Protein AF-A0A7S2UCL9-F1 (afdb_monomer_lite)

Organism: NCBI:txid420275

pLDDT: mean 90.04, std 11.17, range [44.62, 98.56]

Sequence (178 aa):
QAGTITSPFSIIDNGKMRPFVRSVIPIACGAAHTAWQIAISEVQRQAIYADPKWNNGNPSLDDPPLRGLAVARQIGMVSYRTPVGYEKKFGRQLRGETTVPYGSKASWQVKSYLEYQGKKFQTRFDPITYIKLTEQMDTHDVGRNSGGKEAALSKVLIPALVLGIASDVLYPTHEQRN

Radius of gyration: 21.91 Å; chains: 1; bounding box: 69×41×51 Å

Structure (mmCIF, N/CA/C/O backbone):
data_AF-A0A7S2UCL9-F1
#
_entry.id   AF-A0A7S2UCL9-F1
#
loop_
_atom_site.group_PDB
_atom_site.id
_atom_site.type_symbol
_atom_site.label_atom_id
_atom_site.label_alt_id
_atom_site.label_comp_id
_atom_site.label_asym_id
_atom_site.label_entity_id
_atom_site.label_seq_id
_atom_site.pdbx_PDB_ins_code
_atom_site.Cartn_x
_atom_site.Cartn_y
_atom_site.Cartn_z
_atom_site.occupancy
_atom_site.B_iso_or_equiv
_atom_site.auth_seq_id
_atom_site.auth_comp_id
_atom_site.auth_asym_id
_atom_site.auth_atom_id
_atom_site.pdbx_PDB_model_num
ATOM 1 N N . GLN A 1 1 ? 40.446 2.303 -7.075 1.00 44.62 1 GLN A N 1
ATOM 2 C CA . GLN A 1 1 ? 40.412 3.022 -8.366 1.00 44.62 1 GLN A CA 1
ATOM 3 C C . GLN A 1 1 ? 38.958 3.330 -8.679 1.00 44.62 1 GLN A C 1
ATOM 5 O O . GLN A 1 1 ? 38.154 2.408 -8.673 1.00 44.62 1 GLN A O 1
ATOM 10 N N . ALA A 1 2 ? 38.603 4.605 -8.825 1.00 45.19 2 ALA A N 1
ATOM 11 C CA . ALA A 1 2 ? 37.229 5.031 -9.083 1.00 45.19 2 ALA A CA 1
ATOM 12 C C . ALA A 1 2 ? 36.934 4.919 -10.589 1.00 45.19 2 ALA A C 1
ATOM 14 O O . ALA A 1 2 ? 37.610 5.559 -11.389 1.00 45.19 2 ALA A O 1
ATOM 15 N N . GLY A 1 3 ? 35.981 4.066 -10.971 1.00 53.38 3 GLY A N 1
ATOM 16 C CA . GLY A 1 3 ? 35.536 3.925 -12.359 1.00 53.38 3 GLY A CA 1
ATOM 17 C C . GLY A 1 3 ? 34.574 5.046 -12.753 1.00 53.38 3 GLY A C 1
ATOM 18 O O . GLY A 1 3 ? 33.722 5.445 -11.961 1.00 53.38 3 GLY A O 1
ATOM 19 N N . THR A 1 4 ? 34.699 5.557 -13.976 1.00 55.72 4 THR A N 1
ATOM 20 C CA . THR A 1 4 ? 33.781 6.556 -14.541 1.00 55.72 4 THR A CA 1
ATOM 21 C C . THR A 1 4 ? 32.494 5.870 -15.007 1.00 55.72 4 THR A C 1
ATOM 23 O O . THR A 1 4 ? 32.545 4.883 -15.747 1.00 55.72 4 THR A O 1
ATOM 26 N N . ILE A 1 5 ? 31.339 6.380 -14.570 1.00 52.66 5 ILE A N 1
ATOM 27 C CA . ILE A 1 5 ? 30.016 5.907 -15.000 1.00 52.66 5 ILE A CA 1
ATOM 28 C C . ILE A 1 5 ? 29.764 6.438 -16.414 1.00 52.66 5 ILE A C 1
ATOM 30 O O . ILE A 1 5 ? 29.664 7.645 -16.615 1.00 52.66 5 ILE A O 1
ATOM 34 N N . THR A 1 6 ? 29.688 5.541 -17.395 1.00 54.69 6 THR A N 1
ATOM 35 C CA . THR A 1 6 ? 29.448 5.878 -18.814 1.00 54.69 6 THR A CA 1
ATOM 36 C C . THR A 1 6 ? 28.054 5.473 -19.293 1.00 54.69 6 THR A C 1
ATOM 38 O O . THR A 1 6 ? 27.582 5.977 -20.307 1.00 54.69 6 THR A O 1
ATOM 41 N N . SER A 1 7 ? 27.357 4.623 -18.532 1.00 56.38 7 SER A N 1
ATOM 42 C CA . SER A 1 7 ? 25.911 4.396 -18.622 1.00 56.38 7 SER A CA 1
ATOM 43 C C . SER A 1 7 ? 25.359 4.088 -17.219 1.00 56.38 7 SER A C 1
ATOM 45 O O . SER A 1 7 ? 26.134 3.650 -16.365 1.00 56.38 7 SER A O 1
ATOM 47 N N . PRO A 1 8 ? 24.047 4.250 -16.951 1.00 56.84 8 PRO A N 1
ATOM 48 C CA . PRO A 1 8 ? 23.463 3.976 -15.631 1.00 56.84 8 PRO A CA 1
ATOM 49 C C . PRO A 1 8 ? 23.658 2.531 -15.140 1.00 56.84 8 PRO A C 1
ATOM 51 O O . PRO A 1 8 ? 23.477 2.259 -13.956 1.00 56.84 8 PRO A O 1
ATOM 54 N N . PHE A 1 9 ? 24.062 1.608 -16.019 1.00 61.69 9 PHE A N 1
ATOM 55 C CA . PHE A 1 9 ? 24.245 0.198 -15.686 1.00 61.69 9 PHE A CA 1
ATOM 56 C C . PHE A 1 9 ? 25.662 -0.312 -15.906 1.00 61.69 9 PHE A C 1
ATOM 58 O O . PHE A 1 9 ? 25.882 -1.510 -15.748 1.00 61.69 9 PHE A O 1
ATOM 65 N N . SER A 1 10 ? 26.633 0.540 -16.245 1.00 66.88 10 SER A N 1
ATOM 66 C CA . SER A 1 10 ? 27.996 0.092 -16.532 1.00 66.88 10 SER A CA 1
ATOM 67 C C . SER A 1 10 ? 29.072 1.057 -16.051 1.00 66.88 10 SER A C 1
ATOM 69 O O . SER A 1 10 ? 28.970 2.273 -16.210 1.00 66.88 10 SER A O 1
ATOM 71 N N . ILE A 1 11 ? 30.148 0.482 -15.525 1.00 75.81 11 ILE A N 1
ATOM 72 C CA . ILE A 1 11 ? 31.382 1.171 -15.159 1.00 75.81 11 ILE A CA 1
ATOM 73 C C . ILE A 1 11 ? 32.515 0.716 -16.075 1.00 75.81 11 ILE A C 1
ATOM 75 O O . ILE A 1 11 ? 32.539 -0.425 -16.542 1.00 75.81 11 ILE A O 1
ATOM 79 N N . ILE A 1 12 ? 33.477 1.602 -16.314 1.00 76.44 12 ILE A N 1
ATOM 80 C CA . ILE A 1 12 ? 34.750 1.218 -16.925 1.00 76.44 12 ILE A CA 1
ATOM 81 C C . ILE A 1 12 ? 35.715 0.851 -15.797 1.00 76.44 12 ILE A C 1
ATOM 83 O O . ILE A 1 12 ? 36.046 1.690 -14.960 1.00 76.44 12 ILE A O 1
ATOM 87 N N . ASP A 1 13 ? 36.164 -0.401 -15.789 1.00 75.69 13 ASP A N 1
ATOM 88 C CA . ASP A 1 13 ? 37.169 -0.927 -14.865 1.00 75.69 13 ASP A CA 1
ATOM 89 C C . ASP A 1 13 ? 38.313 -1.542 -15.681 1.00 75.69 13 ASP A C 1
ATOM 91 O O . ASP A 1 13 ? 38.109 -2.497 -16.436 1.00 75.69 13 ASP A O 1
ATOM 95 N N . ASN A 1 14 ? 39.517 -0.971 -15.563 1.00 79.00 14 ASN A N 1
ATOM 96 C CA . ASN A 1 14 ? 40.716 -1.394 -16.298 1.00 79.00 14 ASN A CA 1
ATOM 97 C C . ASN A 1 14 ? 40.516 -1.478 -17.828 1.00 79.00 14 ASN A C 1
ATOM 99 O O . ASN A 1 14 ? 40.892 -2.459 -18.469 1.00 79.00 14 ASN A O 1
ATOM 103 N N . GLY A 1 15 ? 39.862 -0.469 -18.415 1.00 79.19 15 GLY A N 1
ATOM 104 C CA . GLY A 1 15 ? 39.589 -0.407 -19.858 1.00 79.19 15 GLY A CA 1
ATOM 105 C C . GLY A 1 15 ? 38.517 -1.389 -20.349 1.00 79.19 15 GLY A C 1
ATOM 106 O O . GLY A 1 15 ? 38.228 -1.426 -21.542 1.00 79.19 15 GLY A O 1
ATOM 107 N N . LYS A 1 16 ? 37.900 -2.166 -19.448 1.00 76.12 16 LYS A N 1
ATOM 108 C CA . LYS A 1 16 ? 36.787 -3.066 -19.762 1.00 76.12 16 LYS A CA 1
ATOM 109 C C . LYS A 1 16 ? 35.485 -2.501 -19.215 1.00 76.12 16 LYS A C 1
ATOM 111 O O . LYS A 1 16 ? 35.396 -2.119 -18.049 1.00 76.12 16 LYS A O 1
ATOM 116 N N . MET A 1 17 ? 34.458 -2.494 -20.055 1.00 73.38 17 MET A N 1
ATOM 117 C CA . MET A 1 17 ? 33.097 -2.201 -19.627 1.00 73.38 17 MET A CA 1
ATOM 118 C C . MET A 1 17 ? 32.584 -3.362 -18.771 1.00 73.38 17 MET A C 1
ATOM 120 O O . MET A 1 17 ? 32.582 -4.514 -19.211 1.00 73.38 17 MET A O 1
ATOM 124 N N . ARG A 1 18 ? 32.166 -3.065 -17.542 1.00 72.81 18 ARG A N 1
ATOM 125 C CA . ARG A 1 18 ? 31.546 -4.023 -16.621 1.00 72.81 18 ARG A CA 1
ATOM 126 C C . ARG A 1 18 ? 30.193 -3.493 -16.176 1.00 72.81 18 ARG A C 1
ATOM 128 O O . ARG A 1 18 ? 30.065 -2.284 -15.989 1.00 72.81 18 ARG A O 1
ATOM 135 N N . PRO A 1 19 ? 29.188 -4.352 -15.975 1.00 74.88 19 PRO A N 1
ATOM 136 C CA . PRO A 1 19 ? 27.933 -3.889 -15.420 1.00 74.88 19 PRO A CA 1
ATOM 137 C C . PRO A 1 19 ? 28.136 -3.407 -13.972 1.00 74.88 19 PRO A C 1
ATOM 139 O O . PRO A 1 19 ? 28.857 -4.039 -13.199 1.00 74.88 19 PRO A O 1
ATOM 142 N N . PHE A 1 20 ? 27.517 -2.280 -13.610 1.00 83.25 20 PHE A N 1
ATOM 143 C CA . PHE A 1 20 ? 27.519 -1.731 -12.247 1.00 83.25 20 PHE A CA 1
ATOM 144 C C . PHE A 1 20 ? 26.783 -2.666 -11.275 1.00 83.25 20 PHE A C 1
ATOM 146 O O . PHE A 1 20 ? 27.202 -2.854 -10.135 1.00 83.25 20 PHE A O 1
ATOM 153 N N . VAL A 1 21 ? 25.712 -3.304 -11.756 1.00 87.94 21 VAL A N 1
ATOM 154 C CA . VAL A 1 21 ? 24.923 -4.305 -11.030 1.00 87.94 21 VAL A CA 1
ATOM 155 C C . VAL A 1 21 ? 25.205 -5.685 -11.617 1.00 87.94 21 VAL A C 1
ATOM 157 O O . VAL A 1 21 ? 25.074 -5.881 -12.819 1.00 87.94 21 VAL A O 1
ATOM 160 N N . ARG A 1 22 ? 25.571 -6.665 -10.783 1.00 89.44 22 ARG A N 1
ATOM 161 C CA . ARG A 1 22 ? 25.897 -8.025 -11.254 1.00 89.44 22 ARG A CA 1
ATOM 162 C C . ARG A 1 22 ? 24.664 -8.869 -11.588 1.00 89.44 22 ARG A C 1
ATOM 164 O O . ARG A 1 22 ? 24.731 -9.698 -12.487 1.00 89.44 22 ARG A O 1
ATOM 171 N N . SER A 1 23 ? 23.579 -8.692 -10.842 1.00 92.75 23 SER A N 1
ATOM 172 C CA . SER A 1 23 ? 22.320 -9.426 -10.996 1.00 92.75 23 SER A CA 1
ATOM 173 C C . SER A 1 23 ? 21.201 -8.723 -10.232 1.00 92.75 23 SER A C 1
ATOM 175 O O . SER A 1 23 ? 21.482 -7.994 -9.278 1.00 92.75 23 SER A O 1
ATOM 177 N N . VAL A 1 24 ? 19.947 -8.990 -10.596 1.00 93.88 24 VAL A N 1
ATOM 178 C CA . VAL A 1 24 ? 18.759 -8.455 -9.908 1.00 93.88 24 VAL A CA 1
ATOM 179 C C . VAL A 1 24 ? 17.786 -9.561 -9.517 1.00 93.88 24 VAL A C 1
ATOM 181 O O . VAL A 1 24 ? 17.664 -10.572 -10.207 1.00 93.88 24 VAL A O 1
ATOM 184 N N . ILE A 1 25 ? 17.081 -9.356 -8.405 1.00 96.06 25 ILE A N 1
ATOM 185 C CA . ILE A 1 25 ? 16.013 -10.247 -7.942 1.00 96.06 25 ILE A CA 1
ATOM 186 C C . ILE A 1 25 ? 14.786 -9.392 -7.589 1.00 96.06 25 ILE A C 1
ATOM 188 O O . ILE A 1 25 ? 14.641 -9.001 -6.430 1.00 96.06 25 ILE A O 1
ATOM 192 N N . PRO A 1 26 ? 13.938 -9.012 -8.563 1.00 94.44 26 PRO A N 1
ATOM 193 C CA . PRO A 1 26 ? 12.657 -8.373 -8.273 1.00 94.44 26 PRO A CA 1
ATOM 194 C C . PRO A 1 26 ? 11.698 -9.373 -7.611 1.00 94.44 26 PRO A C 1
ATOM 196 O O . PRO A 1 26 ? 11.554 -10.513 -8.060 1.00 94.44 26 PRO A O 1
ATOM 199 N N . ILE A 1 27 ? 11.050 -8.941 -6.528 1.00 96.00 27 ILE A N 1
ATOM 200 C CA . ILE A 1 27 ? 10.158 -9.772 -5.713 1.00 96.00 27 ILE A CA 1
ATOM 201 C C . ILE A 1 27 ? 8.808 -9.072 -5.595 1.00 96.00 27 ILE A C 1
ATOM 203 O O . ILE A 1 27 ? 8.764 -7.925 -5.155 1.00 96.00 27 ILE A O 1
ATOM 207 N N . ALA A 1 28 ? 7.730 -9.783 -5.939 1.00 94.19 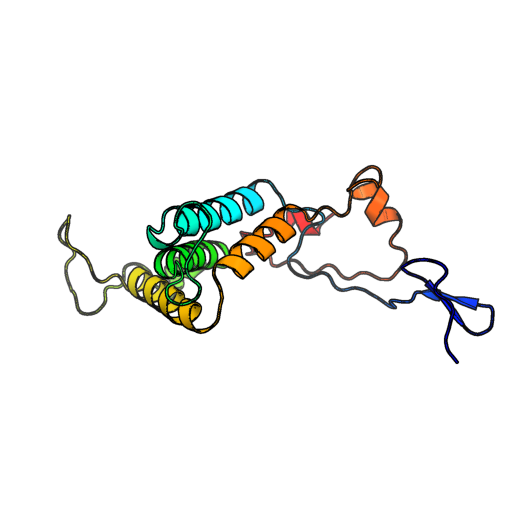28 ALA A N 1
ATOM 208 C CA . ALA A 1 28 ? 6.346 -9.330 -5.772 1.00 94.19 28 ALA A CA 1
ATOM 209 C C . ALA A 1 28 ? 6.092 -7.909 -6.318 1.00 94.19 28 ALA A C 1
ATOM 211 O O . ALA A 1 28 ? 5.476 -7.076 -5.661 1.00 94.19 28 ALA A O 1
ATOM 212 N N . CYS A 1 29 ? 6.600 -7.619 -7.517 1.00 93.81 29 CYS A N 1
ATOM 213 C CA . CYS A 1 29 ? 6.406 -6.339 -8.187 1.00 93.81 29 CYS A CA 1
ATOM 214 C C . CYS A 1 29 ? 6.226 -6.523 -9.698 1.00 93.81 29 CYS A C 1
ATOM 216 O O . CYS A 1 29 ? 6.712 -7.495 -10.275 1.00 93.81 29 CYS A O 1
ATOM 218 N N . GLY A 1 30 ? 5.503 -5.591 -10.319 1.00 93.25 30 GLY A N 1
ATOM 219 C CA . GLY A 1 30 ? 5.304 -5.526 -11.766 1.00 93.25 30 GLY A CA 1
ATOM 220 C C . GLY A 1 30 ? 6.199 -4.486 -12.449 1.00 93.25 30 GLY A C 1
ATOM 221 O O . GLY A 1 30 ? 6.837 -3.643 -11.811 1.00 93.25 30 GLY A O 1
ATOM 222 N N . ALA A 1 31 ? 6.202 -4.517 -13.782 1.00 94.00 31 ALA A N 1
ATOM 223 C CA . ALA A 1 31 ? 6.901 -3.540 -14.622 1.00 94.00 31 ALA A CA 1
ATOM 224 C C . ALA A 1 31 ? 6.296 -2.119 -14.543 1.00 94.00 31 ALA A C 1
ATOM 226 O O . ALA A 1 31 ? 6.981 -1.137 -14.812 1.00 94.00 31 ALA A O 1
ATOM 227 N N . ALA A 1 32 ? 5.027 -1.991 -14.159 1.00 95.38 32 ALA A N 1
ATOM 228 C CA . ALA A 1 32 ? 4.356 -0.712 -13.947 1.00 95.38 32 ALA A CA 1
ATOM 229 C C . ALA A 1 32 ? 3.298 -0.850 -12.846 1.00 95.38 32 ALA A C 1
ATOM 231 O O . ALA A 1 32 ? 2.813 -1.957 -12.602 1.00 95.38 32 ALA A O 1
ATOM 232 N N . HIS A 1 33 ? 2.940 0.262 -12.203 1.00 96.31 33 HIS A N 1
ATOM 233 C CA . HIS A 1 33 ? 1.827 0.303 -11.260 1.00 96.31 33 HIS A CA 1
ATOM 234 C C . HIS A 1 33 ? 0.507 0.213 -12.031 1.00 96.31 33 HIS A C 1
ATOM 236 O O . HIS A 1 33 ? 0.196 1.061 -12.869 1.00 96.31 33 HIS A O 1
ATOM 242 N N . THR A 1 34 ? -0.253 -0.850 -11.802 1.00 96.31 34 THR A N 1
ATOM 243 C CA . THR A 1 34 ? -1.483 -1.138 -12.537 1.00 96.31 34 THR A CA 1
ATOM 244 C C . THR A 1 34 ? -2.666 -0.345 -11.995 1.00 96.31 34 THR A C 1
ATOM 246 O O . THR A 1 34 ? -2.656 0.151 -10.869 1.00 96.31 34 THR A O 1
ATOM 249 N N . ALA A 1 35 ? -3.740 -0.261 -12.786 1.00 97.00 35 ALA A N 1
ATOM 250 C CA . ALA A 1 35 ? -4.967 0.432 -12.390 1.00 97.00 35 ALA A CA 1
ATOM 251 C C . ALA A 1 35 ? -5.542 -0.084 -11.055 1.00 97.00 35 ALA A C 1
ATOM 253 O O . ALA A 1 35 ? -6.056 0.703 -10.265 1.00 97.00 35 ALA A O 1
ATOM 254 N N . TRP A 1 36 ? -5.415 -1.387 -10.778 1.00 95.94 36 TRP A N 1
ATOM 255 C CA . TRP A 1 36 ? -5.813 -1.992 -9.503 1.00 95.94 36 TRP A CA 1
ATOM 256 C C . TRP A 1 36 ? -5.035 -1.408 -8.319 1.00 95.94 36 TRP A C 1
ATOM 258 O O . TRP A 1 36 ? -5.622 -1.025 -7.305 1.00 95.94 36 TRP A O 1
ATOM 268 N N . GLN A 1 37 ? -3.716 -1.300 -8.463 1.00 97.38 37 GLN A N 1
ATOM 269 C CA . GLN A 1 37 ? -2.838 -0.804 -7.410 1.00 97.38 37 GLN A CA 1
ATOM 270 C C . GLN A 1 37 ? -3.025 0.704 -7.202 1.00 97.38 37 GLN A C 1
ATOM 272 O O . GLN A 1 37 ? -3.153 1.148 -6.062 1.00 97.38 37 GLN A O 1
ATOM 277 N N . ILE A 1 38 ? -3.153 1.467 -8.294 1.00 98.25 38 ILE A N 1
ATOM 278 C CA . ILE A 1 38 ? -3.458 2.905 -8.260 1.00 98.25 38 ILE A CA 1
ATOM 279 C C . ILE A 1 38 ? -4.801 3.156 -7.563 1.00 98.25 38 ILE A C 1
ATOM 281 O O . ILE A 1 38 ? -4.888 4.026 -6.701 1.00 98.25 38 ILE A O 1
ATOM 285 N N . ALA A 1 39 ? -5.843 2.375 -7.871 1.00 98.25 39 ALA A N 1
ATOM 286 C CA . ALA A 1 39 ? -7.150 2.521 -7.231 1.00 98.25 39 ALA A CA 1
ATOM 287 C C . ALA A 1 39 ? -7.081 2.290 -5.712 1.00 98.25 39 ALA A C 1
ATOM 289 O O . ALA A 1 39 ? -7.663 3.049 -4.937 1.00 98.25 39 ALA A O 1
ATOM 290 N N . ILE A 1 40 ? -6.337 1.271 -5.269 1.00 97.75 40 ILE A N 1
ATOM 291 C CA . ILE A 1 40 ? -6.131 1.003 -3.840 1.00 97.75 40 ILE A CA 1
ATOM 292 C C . ILE A 1 40 ? -5.365 2.152 -3.169 1.00 97.75 40 ILE A C 1
ATOM 294 O O . ILE A 1 40 ? -5.777 2.601 -2.096 1.00 97.75 40 ILE A O 1
ATOM 298 N N . SER A 1 41 ? -4.278 2.633 -3.780 1.00 98.06 41 SER A N 1
ATOM 299 C CA . SER A 1 41 ? -3.512 3.784 -3.283 1.00 98.06 41 SER A CA 1
ATOM 300 C C . SER A 1 41 ? -4.372 5.046 -3.194 1.00 98.06 41 SER A C 1
ATOM 302 O O . SER A 1 41 ? -4.299 5.779 -2.208 1.00 98.06 41 SER A O 1
ATOM 304 N N . GLU A 1 42 ? -5.238 5.277 -4.179 1.00 98.50 42 GLU A N 1
ATOM 305 C CA . GLU A 1 42 ? -6.107 6.448 -4.209 1.00 98.50 42 GLU A CA 1
ATOM 306 C C . GLU A 1 42 ? -7.129 6.431 -3.076 1.00 98.50 42 GLU A C 1
ATOM 308 O O . GLU A 1 42 ? -7.250 7.412 -2.346 1.00 98.50 42 GLU A O 1
ATOM 313 N N . VAL A 1 43 ? -7.801 5.303 -2.834 1.00 98.44 43 VAL A N 1
ATOM 314 C CA . VAL A 1 43 ? -8.762 5.203 -1.721 1.00 98.44 43 VAL A CA 1
ATOM 315 C C . VAL A 1 43 ? -8.067 5.383 -0.363 1.00 98.44 43 VAL A C 1
ATOM 317 O O . VAL A 1 43 ? -8.650 5.944 0.567 1.00 98.44 43 VAL A O 1
ATOM 320 N N . GLN A 1 44 ? -6.799 4.976 -0.238 1.00 98.56 44 GLN A N 1
ATOM 321 C CA . GLN A 1 44 ? -5.999 5.258 0.957 1.00 98.56 44 GLN A CA 1
ATOM 322 C C . GLN A 1 44 ? -5.731 6.757 1.134 1.00 98.56 44 GLN A C 1
ATOM 324 O O . GLN A 1 44 ? -5.892 7.271 2.242 1.0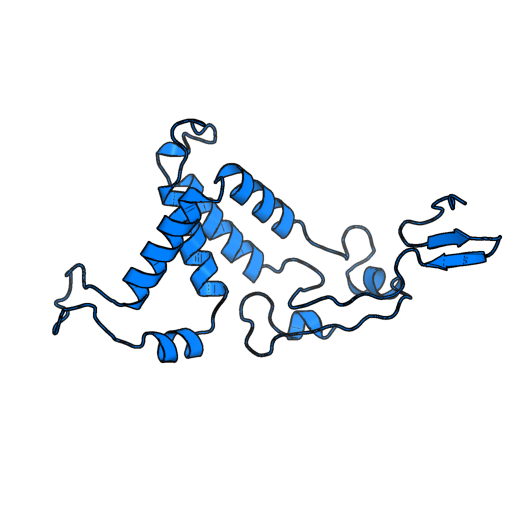0 98.56 44 GLN A O 1
ATOM 329 N N . ARG A 1 45 ? -5.358 7.472 0.067 1.00 98.50 45 ARG A N 1
ATOM 330 C CA . ARG A 1 45 ? -5.162 8.930 0.118 1.00 98.50 45 ARG A CA 1
ATOM 331 C C . ARG A 1 45 ? -6.463 9.671 0.403 1.00 98.50 45 ARG A C 1
ATOM 333 O O . ARG A 1 45 ? -6.470 10.537 1.271 1.00 98.50 45 ARG A O 1
ATOM 340 N N . GLN A 1 46 ? -7.571 9.267 -0.217 1.00 98.50 46 GLN A N 1
ATOM 341 C CA . GLN A 1 46 ? -8.901 9.821 0.061 1.00 98.50 46 GLN A CA 1
ATOM 342 C C . GLN A 1 46 ? -9.287 9.683 1.538 1.00 98.50 46 GLN A C 1
ATOM 344 O O . GLN A 1 46 ? -9.846 10.612 2.117 1.00 98.50 46 GLN A O 1
ATOM 349 N N . ALA A 1 47 ? -8.925 8.574 2.193 1.00 98.44 47 ALA A N 1
ATOM 350 C CA . ALA A 1 47 ? -9.142 8.422 3.631 1.00 98.44 47 ALA A CA 1
ATOM 351 C C . ALA A 1 47 ? -8.360 9.455 4.465 1.00 98.44 47 ALA A C 1
ATOM 353 O O . ALA A 1 47 ? -8.860 9.905 5.495 1.00 98.44 47 ALA A O 1
ATOM 354 N N . ILE A 1 48 ? -7.158 9.846 4.026 1.00 98.31 48 ILE A N 1
ATOM 355 C CA . ILE A 1 48 ? -6.369 10.916 4.654 1.00 98.31 48 ILE A CA 1
ATOM 356 C C . ILE A 1 48 ? -6.991 12.283 4.364 1.00 98.31 48 ILE A C 1
ATOM 358 O O . ILE A 1 48 ? -7.155 13.074 5.287 1.00 98.31 48 ILE A O 1
ATOM 362 N N . TYR A 1 49 ? -7.388 12.545 3.118 1.00 98.19 49 TYR A N 1
ATOM 363 C CA . TYR A 1 49 ? -7.986 13.821 2.716 1.00 98.19 49 TYR A CA 1
ATOM 364 C C . TYR A 1 49 ? -9.336 14.097 3.383 1.00 98.19 49 TYR A C 1
ATOM 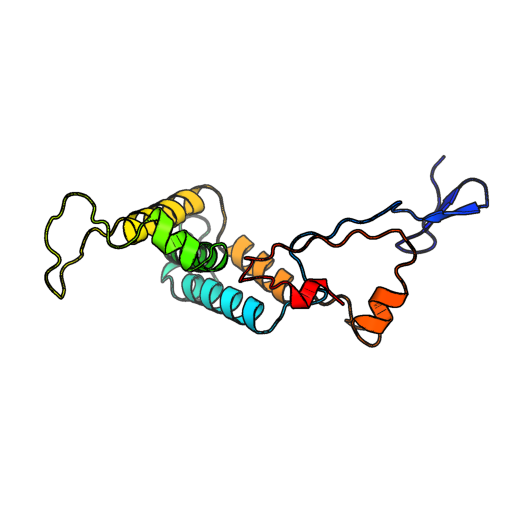366 O O . TYR A 1 49 ? -9.666 15.252 3.643 1.00 98.19 49 TYR A O 1
ATOM 374 N N . ALA A 1 50 ? -10.099 13.045 3.687 1.00 98.00 50 ALA A N 1
ATOM 375 C CA . ALA A 1 50 ? -11.367 13.133 4.403 1.00 98.00 50 ALA A CA 1
ATOM 376 C C . ALA A 1 50 ? -11.206 13.360 5.919 1.00 98.00 50 ALA A C 1
ATOM 378 O O . ALA A 1 50 ? -12.198 13.614 6.606 1.00 98.00 50 ALA A O 1
ATOM 379 N N . ASP A 1 51 ? -9.991 13.253 6.468 1.00 98.12 51 ASP A N 1
ATOM 380 C CA . ASP A 1 51 ? -9.739 13.612 7.862 1.00 98.12 51 ASP A CA 1
ATOM 381 C C . ASP A 1 51 ? -9.910 15.134 8.024 1.00 98.12 51 ASP A C 1
ATOM 383 O O . ASP A 1 51 ? -9.243 15.893 7.319 1.00 98.12 51 ASP A O 1
ATOM 387 N N . PRO A 1 52 ? -10.745 15.623 8.962 1.00 97.00 52 PRO A N 1
ATOM 388 C CA . PRO A 1 52 ? -10.913 17.060 9.190 1.00 97.00 52 PRO A CA 1
ATOM 389 C C . PRO A 1 52 ? -9.596 17.805 9.451 1.00 97.00 52 PRO A C 1
ATOM 391 O O . PRO A 1 52 ? -9.491 18.996 9.164 1.00 97.00 52 PRO A O 1
ATOM 394 N N . LYS A 1 53 ? -8.576 17.107 9.966 1.00 97.25 53 LYS A N 1
ATOM 395 C CA . LYS A 1 53 ? -7.246 17.672 10.233 1.00 97.25 53 LYS A CA 1
ATOM 396 C C . LYS A 1 53 ? -6.379 17.828 8.985 1.00 97.25 53 LYS A C 1
ATOM 398 O O . LYS A 1 53 ? -5.318 18.438 9.063 1.00 97.25 53 LYS A O 1
ATOM 403 N N . TRP A 1 54 ? -6.810 17.307 7.834 1.00 96.88 54 TRP A N 1
ATOM 404 C CA . TRP A 1 54 ? -6.133 17.545 6.559 1.00 96.88 54 TRP A CA 1
ATOM 405 C C . TRP A 1 54 ? -6.136 19.026 6.174 1.00 96.88 54 TRP A C 1
ATOM 407 O O . TRP A 1 54 ? -5.211 19.485 5.506 1.00 96.88 54 TRP A O 1
ATOM 417 N N . ASN A 1 55 ? -7.154 19.773 6.622 1.00 94.12 55 ASN A N 1
ATOM 418 C CA . ASN A 1 55 ? -7.228 21.225 6.491 1.00 94.12 55 ASN A CA 1
ATOM 419 C C . ASN A 1 55 ? -6.948 21.704 5.051 1.00 94.12 55 ASN A C 1
ATOM 421 O O . ASN A 1 55 ? -6.049 22.507 4.804 1.00 94.12 55 ASN A O 1
ATOM 425 N N . ASN A 1 56 ? -7.689 21.148 4.084 1.00 91.62 56 ASN A N 1
ATOM 426 C CA . ASN A 1 56 ? -7.600 21.482 2.656 1.00 91.62 56 ASN A CA 1
ATOM 427 C C . ASN A 1 56 ? -6.174 21.434 2.072 1.00 91.62 56 ASN A C 1
ATOM 429 O O . ASN A 1 56 ? -5.813 22.267 1.243 1.00 91.62 56 ASN A O 1
ATOM 433 N N . GLY A 1 57 ? -5.356 20.464 2.488 1.00 92.31 57 GLY A N 1
ATOM 434 C CA . GLY A 1 57 ? -3.983 20.321 1.995 1.00 92.31 57 GLY A CA 1
ATOM 435 C C . GLY A 1 57 ? -2.920 21.011 2.839 1.00 92.31 57 GLY A C 1
ATOM 436 O O . GLY A 1 57 ? -1.746 20.948 2.480 1.00 92.31 57 GLY A O 1
ATOM 437 N N . ASN A 1 58 ? -3.303 21.631 3.956 1.00 92.88 58 ASN A N 1
ATOM 438 C CA . ASN A 1 58 ? -2.388 22.312 4.865 1.00 92.88 58 ASN A CA 1
ATOM 439 C C . ASN A 1 58 ? -2.543 21.807 6.315 1.00 92.88 58 ASN A C 1
ATOM 441 O O . ASN A 1 58 ? -2.983 22.566 7.190 1.00 92.88 58 ASN A O 1
ATOM 445 N N . PRO A 1 59 ? -2.248 20.520 6.585 1.00 93.31 59 PRO A N 1
ATOM 446 C CA . PRO A 1 59 ? -2.370 19.953 7.924 1.00 93.31 59 PRO A CA 1
ATOM 447 C C . PRO A 1 59 ? -1.354 20.572 8.892 1.00 93.31 59 PRO A C 1
ATOM 449 O O . PRO A 1 59 ? -0.223 20.883 8.518 1.00 93.31 59 PRO A O 1
ATOM 452 N N . SER A 1 60 ? -1.741 20.698 10.162 1.00 93.81 60 SER A N 1
ATOM 453 C CA . SER A 1 60 ? -0.809 21.081 11.226 1.00 93.81 60 SER A CA 1
ATOM 454 C C . SER A 1 60 ? 0.217 19.970 11.467 1.00 93.81 60 SER A C 1
ATOM 456 O O . SER A 1 60 ? -0.143 18.792 11.503 1.00 93.81 60 SER A O 1
ATOM 458 N N . LEU A 1 61 ? 1.480 20.345 11.691 1.00 90.25 61 LEU A N 1
ATOM 459 C CA . LEU A 1 61 ? 2.526 19.399 12.095 1.00 90.25 61 LEU A CA 1
ATOM 460 C C . LEU A 1 61 ? 2.307 18.873 13.520 1.00 90.25 61 LEU A C 1
ATOM 462 O O . LEU A 1 61 ? 2.632 17.721 13.799 1.00 90.25 61 LEU A O 1
ATOM 466 N N . ASP A 1 62 ? 1.719 19.691 14.396 1.00 93.88 62 ASP A N 1
ATOM 467 C CA . ASP A 1 62 ? 1.442 19.321 15.788 1.00 93.88 62 ASP A CA 1
ATOM 468 C C . ASP A 1 62 ? 0.178 18.462 15.925 1.00 93.88 62 ASP A C 1
ATOM 470 O O . ASP A 1 62 ? 0.032 17.715 16.893 1.00 93.88 62 ASP A O 1
ATOM 474 N N . ASP A 1 63 ? -0.740 18.552 14.956 1.00 94.31 63 ASP A N 1
ATOM 475 C CA . ASP A 1 63 ? -1.983 17.779 14.954 1.00 94.31 63 ASP A CA 1
ATOM 476 C C . ASP A 1 63 ? -2.314 17.185 13.570 1.00 94.31 63 ASP A C 1
ATOM 478 O O . ASP A 1 63 ? -3.269 17.612 12.911 1.00 94.31 63 ASP A O 1
ATOM 482 N N . PRO A 1 64 ? -1.527 16.198 13.101 1.00 96.06 64 PRO A N 1
ATOM 483 C CA . PRO A 1 64 ? -1.673 15.644 11.760 1.00 96.06 64 PRO A CA 1
ATOM 484 C C . PRO A 1 64 ? -2.939 14.768 11.606 1.00 96.06 64 PRO A C 1
ATOM 486 O O . PRO A 1 64 ? -3.506 14.295 12.600 1.00 96.06 64 PRO A O 1
ATOM 489 N N . PRO A 1 65 ? -3.385 14.476 10.362 1.00 97.56 65 PRO A N 1
ATOM 490 C CA . PRO A 1 65 ? -4.569 13.655 10.053 1.00 97.56 65 PRO A CA 1
ATOM 491 C C . PRO A 1 65 ? -4.358 12.153 10.320 1.00 97.56 65 PRO A C 1
ATOM 493 O O . PRO A 1 65 ? -4.375 11.296 9.430 1.00 97.56 65 PRO A O 1
ATOM 496 N N . LEU A 1 66 ? -4.128 11.809 11.588 1.00 97.62 66 LEU A N 1
ATOM 497 C CA . LEU A 1 66 ? -3.804 10.451 12.019 1.00 97.62 66 LEU A CA 1
ATOM 498 C C . LEU A 1 66 ? -4.991 9.489 11.903 1.00 97.62 66 LEU A C 1
ATOM 500 O O . LEU A 1 66 ? -4.777 8.279 11.764 1.00 97.62 66 LEU A O 1
ATOM 504 N N . ARG A 1 67 ? -6.242 9.970 11.962 1.00 97.56 67 ARG A N 1
ATOM 505 C CA . ARG A 1 67 ? -7.412 9.085 11.814 1.00 97.56 67 ARG A CA 1
ATOM 506 C C . ARG A 1 67 ? -7.504 8.604 10.375 1.00 97.56 67 ARG A C 1
ATOM 508 O O . ARG A 1 67 ? -7.615 7.396 10.160 1.00 97.56 67 ARG A O 1
ATOM 515 N N . GLY A 1 68 ? -7.352 9.520 9.425 1.00 98.00 68 GLY A N 1
ATOM 516 C CA . GLY A 1 68 ? -7.261 9.196 8.009 1.00 98.00 68 GLY A CA 1
ATOM 517 C C . GLY A 1 68 ? -6.101 8.248 7.703 1.00 98.00 68 GLY A C 1
ATOM 518 O O . GLY A 1 68 ? -6.307 7.214 7.068 1.00 98.00 68 GLY A O 1
ATOM 519 N N . LEU A 1 69 ? -4.913 8.498 8.270 1.00 98.44 69 LEU A N 1
ATOM 520 C CA . LEU A 1 69 ? -3.758 7.600 8.124 1.00 98.44 69 LEU A CA 1
ATOM 521 C C . LEU A 1 69 ? -4.025 6.183 8.663 1.00 98.44 69 LEU A C 1
ATOM 523 O O . LEU A 1 69 ? -3.609 5.191 8.061 1.00 98.44 69 LEU A O 1
ATOM 527 N N . ALA A 1 70 ? -4.730 6.052 9.788 1.00 98.44 70 ALA A N 1
ATOM 528 C CA . ALA A 1 70 ? -5.087 4.735 10.310 1.00 98.44 70 ALA A CA 1
ATOM 529 C C . ALA A 1 70 ? -6.074 3.992 9.409 1.00 98.44 70 ALA A C 1
ATOM 531 O O . ALA A 1 70 ? -5.966 2.771 9.295 1.00 98.44 70 ALA A O 1
ATOM 532 N N . VAL A 1 71 ? -7.022 4.686 8.776 1.00 98.38 71 VAL A N 1
ATOM 533 C CA . VAL A 1 71 ? -7.946 4.070 7.810 1.00 98.38 71 VAL A CA 1
ATOM 534 C C . VAL A 1 71 ? -7.201 3.681 6.531 1.00 98.38 71 VAL A C 1
ATOM 536 O O . VAL A 1 71 ? -7.338 2.544 6.080 1.00 98.38 71 VAL A O 1
ATOM 539 N N . ALA A 1 72 ? -6.327 4.550 6.018 1.00 98.44 72 ALA A N 1
ATOM 540 C CA . ALA A 1 72 ? -5.427 4.240 4.905 1.00 98.44 72 ALA A CA 1
ATOM 541 C C . ALA A 1 72 ? -4.623 2.956 5.173 1.00 98.44 72 ALA A C 1
ATOM 543 O O . ALA A 1 72 ? -4.590 2.034 4.354 1.00 98.44 72 ALA A O 1
ATOM 544 N N . ARG A 1 73 ? -4.064 2.824 6.382 1.00 98.12 73 ARG A N 1
ATOM 545 C CA . ARG A 1 73 ? -3.346 1.610 6.781 1.00 98.12 73 ARG A CA 1
ATOM 546 C C . ARG A 1 73 ? -4.235 0.369 6.811 1.00 98.12 73 ARG A C 1
ATOM 548 O O . ARG A 1 73 ? -3.770 -0.711 6.450 1.00 98.12 73 ARG A O 1
ATOM 555 N N . GLN A 1 74 ? -5.481 0.496 7.261 1.00 98.19 74 GLN A N 1
ATOM 556 C CA . GLN A 1 74 ? -6.432 -0.618 7.287 1.00 98.19 74 GLN A CA 1
ATOM 557 C C . GLN A 1 74 ? -6.775 -1.100 5.877 1.00 98.19 74 GLN A C 1
ATOM 559 O O . GLN A 1 74 ? -6.784 -2.307 5.651 1.00 98.19 74 GLN A O 1
ATOM 564 N N . ILE A 1 75 ? -6.970 -0.180 4.929 1.00 97.81 75 ILE A N 1
ATOM 565 C CA . ILE A 1 75 ? -7.187 -0.513 3.514 1.00 97.81 75 ILE A CA 1
ATOM 566 C C . ILE A 1 75 ? -5.986 -1.298 2.969 1.00 97.81 75 ILE A C 1
ATOM 568 O O . ILE A 1 75 ? -6.164 -2.380 2.410 1.00 97.81 75 ILE A O 1
ATOM 572 N N . GLY A 1 76 ? -4.759 -0.823 3.212 1.00 96.38 76 GLY A N 1
ATOM 573 C CA . GLY A 1 76 ? -3.549 -1.554 2.819 1.00 96.38 76 GLY A CA 1
ATOM 574 C C . GLY A 1 76 ? -3.450 -2.939 3.474 1.00 96.38 76 GLY A C 1
ATOM 575 O O . GLY A 1 76 ? -3.129 -3.925 2.824 1.00 96.38 76 GLY A O 1
ATOM 576 N N . MET A 1 77 ? -3.801 -3.067 4.757 1.00 96.38 77 MET A N 1
ATOM 577 C CA . MET A 1 77 ? -3.792 -4.366 5.447 1.00 96.38 77 MET A CA 1
ATOM 578 C C . MET A 1 77 ? -4.702 -5.406 4.788 1.00 96.38 77 MET A C 1
ATOM 580 O O . MET A 1 77 ? -4.355 -6.590 4.806 1.00 96.38 77 MET A O 1
ATOM 584 N N . VAL A 1 78 ? -5.831 -4.967 4.223 1.00 95.69 78 VAL A N 1
ATOM 585 C CA . VAL A 1 78 ? -6.742 -5.833 3.470 1.00 95.69 78 VAL A CA 1
ATOM 586 C C . VAL A 1 78 ? -6.096 -6.292 2.164 1.00 95.69 78 VAL A C 1
ATOM 588 O O . VAL A 1 78 ? -6.173 -7.481 1.863 1.00 95.69 78 VAL A O 1
ATOM 591 N N . SER A 1 79 ? -5.406 -5.411 1.430 1.00 93.25 79 SER A N 1
ATOM 592 C CA . SER A 1 79 ? -4.771 -5.775 0.153 1.00 93.25 79 SER A CA 1
ATOM 593 C C . SER A 1 79 ? -3.514 -6.642 0.301 1.00 93.25 79 SER A C 1
ATOM 595 O O . SER A 1 79 ? -3.178 -7.387 -0.615 1.00 93.25 79 SER A O 1
ATOM 597 N N . TYR A 1 80 ? -2.840 -6.616 1.455 1.00 92.00 80 TYR A N 1
ATOM 598 C CA . TYR A 1 80 ? -1.629 -7.419 1.703 1.00 92.00 80 TYR A CA 1
ATOM 599 C C . TYR A 1 80 ? -1.903 -8.875 2.117 1.00 92.00 80 TYR A C 1
ATOM 601 O O . TYR A 1 80 ? -0.976 -9.613 2.467 1.00 92.00 80 TYR A O 1
ATOM 609 N N . ARG A 1 81 ? -3.168 -9.299 2.175 1.00 92.88 81 ARG A N 1
ATOM 610 C CA . ARG A 1 81 ? -3.576 -10.652 2.581 1.00 92.88 81 ARG A CA 1
ATOM 611 C C . ARG A 1 81 ? -4.651 -11.179 1.639 1.00 92.88 81 ARG A C 1
ATOM 613 O O . ARG A 1 81 ? -5.321 -10.430 0.944 1.00 92.88 81 ARG A O 1
ATOM 620 N N . THR A 1 82 ? -4.849 -12.491 1.662 1.00 92.69 82 THR A N 1
ATOM 621 C CA . THR A 1 82 ? -5.883 -13.144 0.856 1.00 92.69 82 THR A CA 1
ATOM 622 C C . THR A 1 82 ? -7.193 -13.316 1.617 1.00 92.69 82 THR A C 1
ATOM 624 O O . THR A 1 82 ? -7.167 -13.437 2.848 1.00 92.69 82 THR A O 1
ATOM 627 N N . PRO A 1 83 ? -8.331 -13.444 0.905 1.00 92.25 83 PRO A N 1
ATOM 628 C CA . PRO A 1 83 ? -9.604 -13.837 1.511 1.00 92.25 83 PRO A CA 1
ATOM 629 C C . PRO A 1 83 ? -9.485 -15.114 2.356 1.00 92.25 83 PRO A C 1
ATOM 631 O O . PRO A 1 83 ? -9.893 -15.132 3.513 1.00 92.25 83 PRO A O 1
ATOM 634 N N . VAL A 1 84 ? -8.811 -16.146 1.832 1.00 93.00 84 VAL A N 1
ATOM 635 C CA . VAL A 1 84 ? -8.552 -17.407 2.554 1.00 93.00 84 VAL A CA 1
ATOM 636 C C . VAL A 1 84 ? -7.718 -17.175 3.819 1.00 93.00 84 VAL A C 1
ATOM 638 O O . VAL A 1 84 ? -7.972 -17.778 4.860 1.00 93.00 84 VAL A O 1
ATOM 641 N N . GLY A 1 85 ? -6.728 -16.279 3.759 1.00 92.50 85 GLY A N 1
ATOM 642 C CA . GLY A 1 85 ? -5.904 -15.918 4.909 1.00 92.50 85 GLY A CA 1
ATOM 643 C C . GLY A 1 85 ? -6.682 -15.181 6.001 1.00 92.50 85 GLY A C 1
ATOM 644 O O . GLY A 1 85 ? -6.409 -15.394 7.184 1.00 92.50 85 GLY A O 1
ATOM 645 N N . TYR A 1 86 ? -7.647 -14.338 5.625 1.00 94.12 86 TYR A N 1
ATOM 646 C CA . TYR A 1 86 ? -8.560 -13.689 6.568 1.00 94.12 86 TYR A CA 1
ATOM 647 C C . TYR A 1 86 ? -9.527 -14.694 7.199 1.00 94.12 86 TYR A C 1
ATOM 649 O O . TYR A 1 86 ? -9.653 -14.704 8.425 1.00 94.12 86 TYR A O 1
ATOM 657 N N . GLU A 1 87 ? -10.129 -15.575 6.398 1.00 94.75 87 GLU A N 1
ATOM 658 C CA . GLU A 1 87 ? -11.049 -16.603 6.893 1.00 94.75 87 GLU A CA 1
ATOM 659 C C . GLU A 1 87 ? -10.350 -17.529 7.892 1.00 94.75 87 GLU A C 1
ATOM 661 O O . GLU A 1 87 ? -10.791 -17.670 9.029 1.00 94.75 87 GLU A O 1
ATOM 666 N N . LYS A 1 88 ? -9.178 -18.065 7.529 1.00 95.06 88 LYS A N 1
ATOM 667 C CA . LYS A 1 88 ? -8.401 -18.947 8.413 1.00 95.06 88 LYS A CA 1
ATOM 668 C C . LYS A 1 88 ? -7.991 -18.267 9.722 1.00 95.06 88 LYS A C 1
ATOM 670 O O . LYS A 1 88 ? -7.896 -18.929 10.752 1.00 95.06 88 LYS A O 1
ATOM 675 N N . LYS A 1 89 ? -7.671 -16.971 9.681 1.00 93.19 89 LYS A N 1
ATOM 676 C CA . LYS A 1 89 ? -7.137 -16.249 10.843 1.00 93.19 89 LYS A CA 1
ATOM 677 C C . LYS A 1 89 ? -8.226 -15.738 11.784 1.00 93.19 89 LYS A C 1
ATOM 679 O O . LYS A 1 89 ? -7.990 -15.705 12.987 1.00 93.19 89 LYS A O 1
ATOM 684 N N . PHE A 1 90 ? -9.355 -15.287 11.248 1.00 94.38 90 PHE A N 1
ATOM 685 C CA . PHE A 1 90 ? -10.383 -14.595 12.029 1.00 94.38 90 PHE A CA 1
ATOM 686 C C . PHE A 1 90 ? -11.753 -15.263 11.940 1.00 94.38 90 PHE A C 1
ATOM 688 O O . PHE A 1 90 ? -12.490 -15.246 12.926 1.00 94.38 90 PHE A O 1
ATOM 695 N N . GLY A 1 91 ? -12.108 -15.810 10.773 1.00 91.88 91 GLY A N 1
ATOM 696 C CA . GLY A 1 91 ? -13.451 -16.294 10.463 1.00 91.88 91 GLY A CA 1
ATOM 697 C C . GLY A 1 91 ? -14.533 -15.331 10.954 1.00 91.88 91 GLY A C 1
ATOM 698 O O . GLY A 1 91 ? -14.435 -14.110 10.807 1.00 91.88 91 GLY A O 1
ATOM 699 N N . ARG A 1 92 ? -15.538 -15.884 11.635 1.00 91.56 92 ARG A N 1
ATOM 700 C CA . ARG A 1 92 ? -16.623 -15.135 12.291 1.00 91.56 92 ARG A CA 1
ATOM 701 C C . ARG A 1 92 ? -16.424 -14.995 13.806 1.00 91.56 92 ARG A C 1
ATOM 703 O O . ARG A 1 92 ? -17.394 -14.995 14.558 1.00 91.56 92 ARG A O 1
ATOM 710 N N . GLN A 1 93 ? -15.184 -14.921 14.282 1.00 90.31 93 GLN A N 1
ATOM 711 C CA . GLN A 1 93 ? -14.928 -14.853 15.720 1.00 90.31 93 GLN A CA 1
ATOM 712 C C . GLN A 1 93 ? -15.219 -13.462 16.303 1.00 90.31 93 GLN A C 1
ATOM 714 O O . GLN A 1 93 ? -14.830 -12.426 15.751 1.00 90.31 93 GLN A O 1
ATOM 719 N N . LEU A 1 94 ? -15.856 -13.461 17.474 1.00 89.69 94 LEU A N 1
ATOM 720 C CA . LEU A 1 94 ? -16.118 -12.280 18.294 1.00 89.69 94 LEU A CA 1
ATOM 721 C C . LEU A 1 94 ? -15.109 -12.180 19.438 1.00 89.69 94 LEU A C 1
ATOM 723 O O . LEU A 1 94 ? -14.487 -13.164 19.846 1.00 89.69 94 LEU A O 1
ATOM 727 N N . ARG A 1 95 ? -14.947 -10.972 19.970 1.00 81.56 95 ARG A N 1
ATOM 728 C CA . ARG A 1 95 ? -14.143 -10.686 21.155 1.00 81.56 95 ARG A CA 1
ATOM 729 C C . ARG A 1 95 ? -15.071 -10.491 22.352 1.00 81.56 95 ARG A C 1
ATOM 731 O O . ARG A 1 95 ? -15.580 -9.398 22.559 1.00 81.56 95 ARG A O 1
ATOM 738 N N . GLY A 1 96 ? -15.262 -11.548 23.140 1.00 77.06 96 GLY A N 1
ATOM 739 C CA . GLY A 1 96 ? -16.006 -11.489 24.408 1.00 77.06 96 GLY A CA 1
ATOM 740 C C . GLY A 1 96 ? -17.530 -11.368 24.281 1.00 77.06 96 GLY A C 1
ATOM 741 O O . GLY A 1 96 ? -18.201 -11.235 25.296 1.00 77.06 96 GLY A O 1
ATOM 742 N N . GLU A 1 97 ? -18.077 -11.438 23.067 1.00 76.81 97 GLU A N 1
ATOM 743 C CA . GLU A 1 97 ? -19.517 -11.408 22.785 1.00 76.81 97 GLU A CA 1
ATOM 744 C C . GLU A 1 97 ? -19.969 -12.764 22.221 1.00 76.81 97 GLU A C 1
ATOM 746 O O . GLU A 1 97 ? -19.212 -13.428 21.510 1.00 76.81 97 GLU A O 1
ATOM 751 N N . THR A 1 98 ? -21.205 -13.174 22.517 1.00 73.94 98 THR A N 1
ATOM 752 C CA . THR A 1 98 ? -21.817 -14.423 22.017 1.00 73.94 98 THR A CA 1
ATOM 753 C C . THR A 1 98 ? -22.880 -14.198 20.944 1.00 73.94 98 THR A C 1
ATOM 755 O O . THR A 1 98 ? -23.202 -15.126 20.207 1.00 73.94 98 THR A O 1
ATOM 758 N N . THR A 1 99 ? -23.418 -12.982 20.818 1.00 76.12 99 THR A N 1
ATOM 759 C CA . THR A 1 99 ? -24.427 -12.630 19.808 1.00 76.12 99 THR A CA 1
ATOM 760 C C . THR A 1 99 ? -24.101 -11.289 19.163 1.00 76.12 99 THR A C 1
ATOM 762 O O . THR A 1 99 ? -23.443 -10.447 19.768 1.00 76.12 99 THR A O 1
ATOM 765 N N . VAL A 1 100 ? -24.560 -11.097 17.923 1.00 80.94 100 VAL A N 1
ATOM 766 C CA . VAL A 1 100 ? -24.350 -9.863 17.153 1.00 80.94 100 VAL A CA 1
ATOM 767 C C . VAL A 1 100 ? -25.696 -9.321 16.685 1.00 80.94 100 VAL A C 1
ATOM 769 O O . VAL A 1 100 ? -26.120 -9.617 1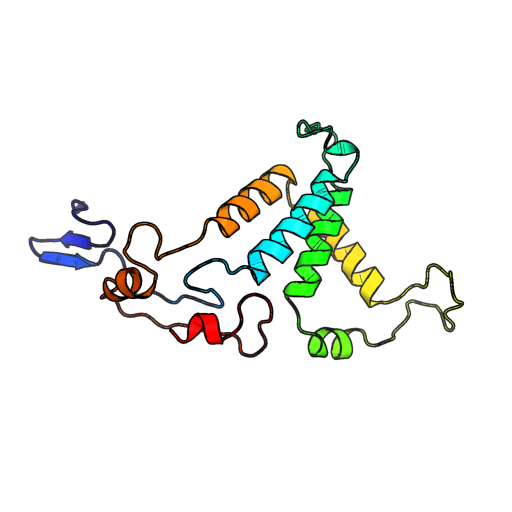5.565 1.00 80.94 100 VAL A O 1
ATOM 772 N N . PRO A 1 101 ? -26.405 -8.545 17.520 1.00 78.19 101 PRO A N 1
ATOM 773 C CA . PRO A 1 101 ? -27.607 -7.857 17.078 1.00 78.19 101 PRO A CA 1
ATOM 774 C C . PRO A 1 101 ? -27.284 -6.914 15.913 1.00 78.19 101 PRO A C 1
ATOM 776 O O . PRO A 1 101 ? -26.234 -6.262 15.892 1.00 78.19 101 PRO A O 1
ATOM 779 N N . TYR A 1 102 ? -28.188 -6.818 14.942 1.00 78.31 102 TYR A N 1
ATOM 780 C CA . TYR A 1 102 ? -28.071 -5.841 13.861 1.00 78.31 102 TYR A CA 1
ATOM 781 C C . TYR A 1 102 ? -27.996 -4.414 14.431 1.00 78.31 102 TYR A C 1
ATOM 783 O O . TYR A 1 102 ? -28.688 -4.085 15.392 1.00 78.31 102 TYR A O 1
ATOM 791 N N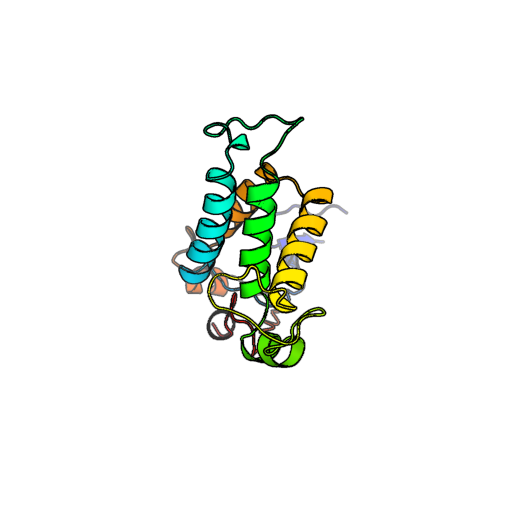 . GLY A 1 103 ? -27.118 -3.577 13.873 1.00 76.62 103 GLY A N 1
ATOM 792 C CA . GLY A 1 103 ? -26.857 -2.223 14.378 1.00 76.62 103 GLY A CA 1
ATOM 793 C C . GLY A 1 103 ? -25.975 -2.155 15.633 1.00 76.62 103 GLY A C 1
ATOM 794 O O . GLY A 1 103 ? -25.592 -1.060 16.045 1.00 76.62 103 GLY A O 1
ATOM 795 N N . SER A 1 104 ? -25.592 -3.292 16.226 1.00 73.88 104 SER A N 1
ATOM 796 C CA . SER A 1 104 ? -24.621 -3.300 17.322 1.00 73.88 104 SER A CA 1
ATOM 797 C C . SER A 1 104 ? -23.207 -2.999 16.810 1.00 73.88 104 SER A C 1
ATOM 799 O O . SER A 1 104 ? -22.832 -3.352 15.689 1.00 73.88 104 SER A O 1
ATOM 801 N N . LYS A 1 105 ? -22.371 -2.372 17.649 1.00 74.88 105 LYS A N 1
ATOM 802 C CA . LYS A 1 105 ? -20.933 -2.182 17.375 1.00 74.88 105 LYS A CA 1
ATOM 803 C C . LYS A 1 105 ? -20.141 -3.462 17.660 1.00 74.88 105 LYS A C 1
ATOM 805 O O . LYS A 1 105 ? -19.112 -3.398 18.325 1.00 74.88 105 LYS A O 1
ATOM 810 N N . ALA A 1 106 ? -20.616 -4.582 17.129 1.00 77.12 106 ALA A N 1
ATOM 811 C CA . ALA A 1 106 ? -20.103 -5.919 17.383 1.00 77.12 106 ALA A CA 1
ATOM 812 C C . ALA A 1 106 ? -18.575 -5.994 17.375 1.00 77.12 106 ALA A C 1
ATOM 814 O O . ALA A 1 106 ? -17.900 -5.449 16.481 1.00 77.12 106 ALA A O 1
ATOM 815 N N . SER A 1 107 ? -18.032 -6.697 18.362 1.00 83.62 107 SER A N 1
ATOM 816 C CA . SER A 1 107 ? -16.590 -6.776 18.592 1.00 83.62 107 SER A CA 1
ATOM 817 C C . SER A 1 107 ? -15.935 -7.878 17.756 1.00 83.62 107 SER A C 1
ATOM 819 O O . SER A 1 107 ? -15.309 -8.791 18.290 1.00 83.62 107 SER A O 1
ATOM 821 N N . TRP A 1 108 ? -16.055 -7.814 16.427 1.00 91.31 108 TRP A N 1
ATOM 822 C CA . TRP A 1 108 ? -15.389 -8.770 15.533 1.00 91.31 108 TRP A CA 1
ATOM 823 C C . TRP A 1 108 ? -13.869 -8.758 15.735 1.00 91.31 108 TRP A C 1
ATOM 825 O O . TRP A 1 108 ? -13.241 -7.692 15.794 1.00 91.31 108 TRP A O 1
ATOM 835 N N . GLN A 1 109 ? -13.248 -9.939 15.778 1.00 92.75 109 GLN A N 1
ATOM 836 C CA . GLN A 1 109 ? -11.792 -10.027 15.924 1.00 92.75 109 GLN A CA 1
ATOM 837 C C . GLN A 1 109 ? -11.052 -9.372 14.751 1.00 92.75 109 GLN A C 1
ATOM 839 O O . GLN A 1 109 ? -10.065 -8.669 14.968 1.00 92.75 109 GLN A O 1
ATOM 844 N N . VAL A 1 110 ? -11.552 -9.532 13.518 1.00 95.00 110 VAL A N 1
ATOM 845 C CA . VAL A 1 110 ? -10.966 -8.890 12.328 1.00 95.00 110 VAL A CA 1
ATOM 846 C C . VAL A 1 110 ? -11.005 -7.360 12.419 1.00 95.00 110 VAL A C 1
ATOM 848 O O . VAL A 1 110 ? -10.009 -6.705 12.112 1.00 95.00 110 VAL A O 1
ATOM 851 N N . LYS A 1 111 ? -12.107 -6.792 12.926 1.00 93.12 111 LYS A N 1
ATOM 852 C CA . LYS A 1 111 ? -12.251 -5.352 13.182 1.00 93.12 111 LYS A CA 1
ATOM 853 C C . LYS A 1 111 ? -11.224 -4.886 14.212 1.00 93.12 111 LYS A C 1
ATOM 855 O O . LYS A 1 111 ? -10.445 -3.983 13.930 1.00 93.12 111 LYS A O 1
ATOM 860 N N . SER A 1 112 ? -11.158 -5.568 15.359 1.00 92.75 112 SER A N 1
ATOM 861 C CA . SER A 1 112 ? -10.187 -5.257 16.421 1.00 92.75 112 SER A CA 1
ATOM 862 C C . SER A 1 112 ? -8.741 -5.317 15.914 1.00 92.75 112 SER A C 1
ATOM 864 O O . SER A 1 112 ? -7.911 -4.487 16.284 1.00 92.75 112 SER A O 1
ATOM 866 N N . TYR A 1 113 ? -8.428 -6.288 15.051 1.00 95.00 113 TYR A N 1
ATOM 867 C CA . TYR A 1 113 ? -7.113 -6.415 14.430 1.00 95.00 113 TYR A CA 1
ATOM 868 C C . TYR A 1 113 ? -6.785 -5.224 13.524 1.00 95.00 113 TYR A C 1
ATOM 870 O O . TYR A 1 113 ? -5.704 -4.650 13.658 1.00 95.00 113 TYR A O 1
ATOM 878 N N . LEU A 1 114 ? -7.697 -4.847 12.626 1.00 96.50 114 LEU A N 1
ATOM 879 C CA . LEU A 1 114 ? -7.503 -3.727 11.704 1.00 96.50 114 LEU A CA 1
ATOM 880 C C . LEU A 1 114 ? -7.350 -2.399 12.460 1.00 96.50 114 LEU A C 1
ATOM 882 O O . LEU A 1 114 ? -6.380 -1.675 12.229 1.00 96.50 114 LEU A O 1
ATOM 886 N N . GLU A 1 115 ? -8.226 -2.126 13.428 1.00 95.25 115 GLU A N 1
ATOM 887 C CA . GLU A 1 115 ? -8.157 -0.926 14.272 1.00 95.25 115 GLU A CA 1
ATOM 888 C C . GLU A 1 115 ? -6.835 -0.858 15.054 1.00 95.25 115 GLU A C 1
ATOM 890 O O . GLU A 1 115 ? -6.181 0.189 15.095 1.00 95.25 115 GLU A O 1
ATOM 895 N N . TYR A 1 116 ? -6.385 -1.984 15.621 1.00 95.56 116 TYR A N 1
ATOM 896 C CA . TYR A 1 116 ? -5.096 -2.061 16.311 1.00 95.56 116 TYR A CA 1
ATOM 897 C C . TYR A 1 116 ? -3.919 -1.766 15.373 1.00 95.56 116 TYR A C 1
ATOM 899 O O . TYR A 1 116 ? -3.007 -1.024 15.743 1.00 95.56 116 TYR A O 1
ATOM 907 N N . GLN A 1 117 ? -3.922 -2.323 14.160 1.00 96.94 117 GLN A N 1
ATOM 908 C CA . GLN A 1 117 ? -2.849 -2.094 13.189 1.00 96.94 117 GLN A CA 1
ATOM 909 C C . GLN A 1 117 ? -2.825 -0.647 12.691 1.00 96.94 117 GLN A C 1
ATOM 911 O O . GLN A 1 117 ? -1.741 -0.077 12.565 1.00 96.94 117 GLN A O 1
ATOM 916 N N . GLY A 1 118 ? -3.995 -0.037 12.482 1.00 97.31 118 GLY A N 1
ATOM 917 C CA . GLY A 1 118 ? -4.116 1.387 12.171 1.00 97.31 118 GLY A CA 1
ATOM 918 C C . GLY A 1 118 ? -3.540 2.257 13.289 1.00 97.31 118 GLY A C 1
ATOM 919 O O . GLY A 1 118 ? -2.637 3.054 13.043 1.00 97.31 118 GLY A O 1
ATOM 920 N N . LYS A 1 119 ? -3.971 2.038 14.540 1.00 96.88 119 LYS A N 1
ATOM 921 C CA . LYS A 1 119 ? -3.462 2.774 15.712 1.00 96.88 119 LYS A CA 1
ATOM 922 C C . LYS A 1 119 ? -1.952 2.605 15.900 1.00 96.88 119 LYS A C 1
ATOM 924 O O . LYS A 1 119 ? -1.250 3.566 16.192 1.00 96.88 119 LYS A O 1
ATOM 929 N N . LYS A 1 120 ? -1.434 1.387 15.723 1.00 97.00 120 LYS A N 1
ATOM 930 C CA . LYS A 1 120 ? 0.006 1.105 15.828 1.00 97.00 120 LYS A CA 1
ATOM 931 C C . LYS A 1 120 ? 0.820 1.825 14.749 1.00 97.00 120 LYS A C 1
ATOM 933 O O . LYS A 1 120 ? 1.980 2.143 14.990 1.00 97.00 120 LYS A O 1
ATOM 938 N N . PHE A 1 121 ? 0.247 2.042 13.568 1.00 97.25 121 PHE A N 1
ATOM 939 C CA . PHE A 1 121 ? 0.936 2.688 12.455 1.00 97.25 121 PHE A CA 1
ATOM 940 C C . PHE A 1 121 ? 1.052 4.204 12.629 1.00 97.25 121 PHE A C 1
ATOM 942 O O . PHE A 1 121 ? 2.096 4.760 12.306 1.00 97.25 121 PHE A O 1
ATOM 949 N N . GLN A 1 122 ? 0.042 4.843 13.232 1.00 95.75 122 GLN A N 1
ATOM 950 C CA . GLN A 1 122 ? 0.045 6.285 13.528 1.00 95.75 122 GLN A CA 1
ATOM 951 C C . GLN A 1 122 ? 1.285 6.748 14.306 1.00 95.75 122 GLN A C 1
ATOM 953 O O . GLN A 1 122 ? 1.724 7.875 14.137 1.00 95.75 122 GLN A O 1
ATOM 958 N N . THR A 1 123 ? 1.862 5.898 15.161 1.00 93.38 123 THR A N 1
ATOM 959 C CA . THR A 1 123 ? 3.019 6.276 15.992 1.00 93.38 123 THR A CA 1
ATOM 960 C C . THR A 1 123 ? 4.362 6.150 15.278 1.00 93.38 123 THR A C 1
ATOM 962 O O . THR A 1 123 ? 5.397 6.428 15.877 1.00 93.38 123 THR A O 1
ATOM 965 N N . ARG A 1 124 ? 4.377 5.665 14.032 1.00 95.50 124 ARG A N 1
ATOM 966 C CA . ARG A 1 124 ? 5.611 5.311 13.309 1.00 95.50 124 ARG A CA 1
ATOM 967 C C . ARG A 1 124 ? 5.653 5.843 11.884 1.00 95.50 124 ARG A C 1
ATOM 969 O O . ARG A 1 124 ? 6.610 5.543 11.175 1.00 95.50 124 ARG A O 1
ATOM 976 N N . PHE A 1 125 ? 4.614 6.545 11.444 1.00 97.38 125 PHE A N 1
ATOM 977 C CA . PHE A 1 125 ? 4.515 7.005 10.072 1.00 97.38 125 PHE A CA 1
ATOM 978 C C . PHE A 1 125 ? 3.799 8.345 9.977 1.00 97.38 125 PHE A C 1
ATOM 980 O O . PHE A 1 125 ? 2.842 8.599 10.704 1.00 97.38 125 PHE A O 1
ATOM 987 N N . ASP A 1 126 ? 4.269 9.170 9.052 1.00 95.88 126 ASP A N 1
ATOM 988 C CA . ASP A 1 126 ? 3.750 10.504 8.791 1.00 95.88 126 ASP A CA 1
ATOM 989 C C . ASP A 1 126 ? 2.726 10.476 7.633 1.00 95.88 126 ASP A C 1
ATOM 991 O O . ASP A 1 126 ? 3.015 9.878 6.587 1.00 95.88 126 ASP A O 1
ATOM 995 N N . PRO A 1 127 ? 1.535 11.097 7.772 1.00 96.94 127 PRO A N 1
ATOM 996 C CA . PRO A 1 127 ? 0.528 11.102 6.711 1.00 96.94 127 PRO A CA 1
ATOM 997 C C . PRO A 1 127 ? 0.981 11.781 5.414 1.00 96.94 127 PRO A C 1
ATOM 999 O O . PRO A 1 127 ? 0.624 11.310 4.334 1.00 96.94 127 PRO A O 1
ATOM 1002 N N . ILE A 1 128 ? 1.776 12.856 5.489 1.00 95.81 128 ILE A N 1
ATOM 1003 C CA . ILE A 1 128 ? 2.240 13.582 4.294 1.00 95.81 128 ILE A CA 1
ATOM 1004 C C . ILE A 1 128 ? 3.201 12.696 3.499 1.00 95.81 128 ILE A C 1
ATOM 1006 O O . ILE A 1 128 ? 3.046 12.513 2.292 1.00 95.81 128 ILE A O 1
ATOM 1010 N N . THR A 1 129 ? 4.149 12.073 4.192 1.00 96.75 129 THR A N 1
ATOM 1011 C CA . THR A 1 129 ? 5.089 11.101 3.629 1.00 96.75 129 THR A CA 1
ATOM 1012 C C . THR A 1 129 ? 4.347 9.922 3.009 1.00 96.75 129 THR A C 1
ATOM 1014 O O . THR A 1 129 ? 4.708 9.471 1.924 1.00 96.75 129 THR A O 1
ATOM 1017 N N . TYR A 1 130 ? 3.272 9.447 3.645 1.00 98.00 130 TYR A N 1
ATOM 1018 C CA . TYR A 1 130 ? 2.433 8.380 3.096 1.00 98.00 130 TYR A CA 1
ATOM 1019 C C . TYR A 1 130 ? 1.832 8.757 1.744 1.00 98.00 130 TYR A C 1
ATOM 1021 O O . TYR A 1 130 ? 1.934 7.994 0.780 1.00 98.00 130 TYR A O 1
ATOM 1029 N N . ILE A 1 131 ? 1.248 9.953 1.652 1.00 97.75 131 ILE A N 1
ATOM 1030 C CA . ILE A 1 131 ? 0.705 10.478 0.398 1.00 97.75 131 ILE A CA 1
ATOM 1031 C C . ILE A 1 131 ? 1.811 10.543 -0.657 1.00 97.75 131 ILE A C 1
ATOM 1033 O O . ILE A 1 131 ? 1.658 9.966 -1.728 1.00 97.75 131 ILE A O 1
ATOM 1037 N N . LYS A 1 132 ? 2.958 11.149 -0.334 1.00 97.88 132 LYS A N 1
ATOM 1038 C CA . LYS A 1 132 ? 4.052 11.340 -1.297 1.00 97.88 132 LYS A CA 1
ATOM 1039 C C . LYS A 1 132 ? 4.630 10.026 -1.812 1.00 97.88 132 LYS A C 1
ATOM 1041 O O . LYS A 1 132 ? 4.896 9.898 -3.003 1.00 97.88 132 LYS A O 1
ATOM 1046 N N . LEU A 1 133 ? 4.796 9.033 -0.942 1.00 98.25 133 LEU A N 1
ATOM 1047 C CA . LEU A 1 133 ? 5.289 7.721 -1.355 1.00 98.25 133 LEU A CA 1
ATOM 1048 C C . LEU A 1 133 ? 4.274 6.980 -2.225 1.00 98.25 133 LEU A C 1
ATOM 1050 O O . LEU A 1 133 ? 4.671 6.376 -3.214 1.00 98.25 133 LEU A O 1
ATOM 1054 N N . THR A 1 134 ? 2.981 7.043 -1.902 1.00 98.06 134 THR A N 1
ATOM 1055 C CA . THR A 1 134 ? 1.953 6.388 -2.729 1.00 98.06 134 THR A CA 1
ATOM 1056 C C . THR A 1 134 ? 1.760 7.085 -4.076 1.00 98.06 134 THR A C 1
ATOM 1058 O O . THR A 1 134 ? 1.614 6.401 -5.082 1.00 98.06 134 THR A O 1
ATOM 1061 N N . GLU A 1 135 ? 1.843 8.418 -4.135 1.00 98.06 135 GLU A N 1
ATOM 1062 C CA . GLU A 1 135 ? 1.912 9.169 -5.399 1.00 98.06 135 GLU A CA 1
ATOM 1063 C C . GLU A 1 135 ? 3.126 8.721 -6.221 1.00 98.06 135 GLU A C 1
ATOM 1065 O O . GLU A 1 135 ? 2.999 8.413 -7.404 1.00 98.06 135 GLU A O 1
ATOM 1070 N N . GLN A 1 136 ? 4.299 8.610 -5.588 1.00 98.00 136 GLN A N 1
ATOM 1071 C CA . GLN A 1 136 ? 5.511 8.151 -6.261 1.00 98.00 136 GLN A CA 1
ATOM 1072 C C . GLN A 1 136 ? 5.373 6.714 -6.784 1.00 98.00 136 GLN A C 1
ATOM 1074 O O . GLN A 1 136 ? 5.809 6.440 -7.904 1.00 98.00 136 GLN A O 1
ATOM 1079 N N . MET A 1 137 ? 4.754 5.814 -6.013 1.00 97.38 137 MET A N 1
ATOM 1080 C CA . MET A 1 137 ? 4.450 4.446 -6.447 1.00 97.38 137 MET A CA 1
ATOM 1081 C C . MET A 1 137 ? 3.529 4.430 -7.667 1.00 97.38 137 MET A C 1
ATOM 1083 O O . MET A 1 137 ? 3.795 3.679 -8.599 1.00 97.38 137 MET A O 1
ATOM 1087 N N . ASP A 1 138 ? 2.510 5.292 -7.712 1.00 97.50 138 ASP A N 1
ATOM 1088 C CA . ASP A 1 138 ? 1.612 5.403 -8.869 1.00 97.50 138 ASP A CA 1
ATOM 1089 C C . ASP A 1 138 ? 2.340 5.873 -10.132 1.00 97.50 138 ASP A C 1
ATOM 1091 O O . ASP A 1 138 ? 1.937 5.546 -11.247 1.00 97.50 138 ASP A O 1
ATOM 1095 N N . THR A 1 139 ? 3.461 6.582 -9.977 1.00 96.62 139 THR A N 1
ATOM 1096 C CA . THR A 1 139 ? 4.328 6.926 -11.107 1.00 96.62 139 THR A CA 1
ATOM 1097 C C . THR A 1 139 ? 5.260 5.791 -11.544 1.00 96.62 139 THR A C 1
ATOM 1099 O O . THR A 1 139 ? 6.042 6.005 -12.471 1.00 96.62 139 THR A O 1
ATOM 1102 N N . HIS A 1 140 ? 5.247 4.612 -10.925 1.00 96.75 140 HIS A N 1
ATOM 1103 C CA . HIS A 1 140 ? 6.122 3.515 -11.340 1.00 96.75 140 HIS A CA 1
ATOM 1104 C C . HIS A 1 140 ? 5.708 2.973 -12.713 1.00 96.75 140 HIS A C 1
ATOM 1106 O O . HIS A 1 140 ? 4.621 2.429 -12.880 1.00 96.75 140 HIS A O 1
ATOM 1112 N N . ASP A 1 141 ? 6.592 3.116 -13.696 1.00 96.50 141 ASP A N 1
ATOM 1113 C CA . ASP A 1 141 ? 6.450 2.562 -15.042 1.00 96.50 141 ASP A CA 1
ATOM 1114 C C . ASP A 1 141 ? 7.840 2.460 -15.683 1.00 96.50 141 ASP A C 1
ATOM 1116 O O . ASP A 1 141 ? 8.433 3.473 -16.066 1.00 96.50 141 ASP A O 1
ATOM 1120 N N . VAL A 1 142 ? 8.374 1.240 -15.795 1.00 94.19 142 VAL A N 1
ATOM 1121 C CA . VAL A 1 142 ? 9.693 1.000 -16.410 1.00 94.19 142 VAL A CA 1
ATOM 1122 C C . VAL A 1 142 ? 9.693 1.253 -17.919 1.00 94.19 142 VAL A C 1
ATOM 1124 O O . VAL A 1 142 ? 10.748 1.504 -18.497 1.00 94.19 142 VAL A O 1
ATOM 1127 N N . GLY A 1 143 ? 8.526 1.187 -18.565 1.00 94.50 143 GLY A N 1
ATOM 1128 C CA . GLY A 1 143 ? 8.355 1.432 -19.995 1.00 94.50 143 GLY A CA 1
ATOM 1129 C C . GLY A 1 143 ? 8.280 2.914 -20.355 1.00 94.50 143 GLY A C 1
ATOM 1130 O O . GLY A 1 143 ? 8.368 3.259 -21.543 1.00 94.50 143 GLY A O 1
ATOM 1131 N N . ARG A 1 144 ? 8.149 3.793 -19.350 1.00 94.81 144 ARG A N 1
ATOM 1132 C CA . ARG A 1 144 ? 8.051 5.242 -19.532 1.00 94.81 144 ARG A CA 1
ATOM 1133 C C . ARG A 1 144 ? 9.210 5.752 -20.381 1.00 94.81 144 ARG A C 1
ATOM 1135 O O . ARG A 1 144 ? 10.379 5.484 -20.103 1.00 94.81 144 ARG A O 1
ATOM 1142 N N . ASN A 1 145 ? 8.871 6.505 -21.427 1.00 93.44 145 ASN A N 1
ATOM 1143 C CA . ASN A 1 145 ? 9.819 7.104 -22.374 1.00 93.44 145 ASN A CA 1
ATOM 1144 C C . ASN A 1 145 ? 10.778 6.094 -23.042 1.00 93.44 145 ASN A C 1
ATOM 1146 O O . ASN A 1 145 ? 11.802 6.492 -23.591 1.00 93.44 145 ASN A O 1
ATOM 1150 N N . SER A 1 146 ? 10.457 4.796 -23.006 1.00 90.81 146 SER A N 1
ATOM 1151 C CA . SER A 1 146 ? 11.347 3.717 -23.456 1.00 90.81 146 SER A CA 1
ATOM 1152 C C . SER A 1 146 ? 10.747 2.844 -24.560 1.00 90.81 146 SER A C 1
ATOM 1154 O O . SER A 1 146 ? 11.356 1.842 -24.925 1.00 90.81 146 SER A O 1
ATOM 1156 N N . GLY A 1 147 ? 9.592 3.234 -25.113 1.00 92.06 147 GLY A N 1
ATOM 1157 C CA . GLY A 1 147 ? 8.881 2.473 -26.148 1.00 92.06 147 GLY A CA 1
ATOM 1158 C C . GLY A 1 147 ? 8.007 1.340 -25.602 1.00 92.06 147 GLY A C 1
ATOM 1159 O O . GLY A 1 147 ? 7.664 0.435 -26.353 1.00 92.06 147 GLY A O 1
ATOM 1160 N N . GLY A 1 148 ? 7.657 1.377 -24.311 1.00 93.56 148 GLY A N 1
ATOM 1161 C CA . GLY A 1 148 ? 6.892 0.328 -23.633 1.00 93.56 148 GLY A CA 1
ATOM 1162 C C . GLY A 1 148 ? 7.761 -0.556 -22.739 1.00 93.56 148 GLY A C 1
ATOM 1163 O O . GLY A 1 148 ? 8.994 -0.500 -22.777 1.00 93.56 148 GLY A O 1
ATOM 1164 N N . LYS A 1 149 ? 7.108 -1.355 -21.890 1.00 92.50 149 LYS A N 1
ATOM 1165 C CA . LYS A 1 149 ? 7.782 -2.204 -20.896 1.00 92.50 149 LYS A CA 1
ATOM 1166 C C . LYS A 1 149 ? 8.669 -3.259 -21.560 1.00 92.50 149 LYS A C 1
ATOM 1168 O O . LYS A 1 149 ? 9.781 -3.477 -21.099 1.00 92.50 149 LYS A O 1
ATOM 1173 N N . GLU A 1 150 ? 8.241 -3.835 -22.680 1.00 92.38 150 GLU A N 1
ATOM 1174 C CA . GLU A 1 150 ? 8.985 -4.854 -23.424 1.00 92.38 150 GLU A CA 1
ATOM 1175 C C . GLU A 1 150 ? 10.301 -4.282 -23.967 1.00 92.38 150 GLU A C 1
ATOM 1177 O O . GLU A 1 150 ? 11.362 -4.868 -23.769 1.00 92.38 150 GLU A O 1
ATOM 1182 N N . ALA A 1 151 ? 10.252 -3.093 -24.578 1.00 93.00 151 ALA A N 1
ATOM 1183 C CA . ALA A 1 151 ? 11.428 -2.408 -25.116 1.00 93.00 151 ALA A CA 1
ATOM 1184 C C . ALA A 1 151 ? 12.383 -1.895 -24.022 1.00 93.00 151 ALA A C 1
ATOM 1186 O O . ALA A 1 151 ? 13.588 -1.767 -24.249 1.00 93.00 151 ALA A O 1
ATOM 1187 N N . ALA A 1 152 ? 11.864 -1.576 -22.833 1.00 92.38 152 ALA A N 1
ATOM 1188 C CA . ALA A 1 152 ? 12.688 -1.224 -21.682 1.00 92.38 152 ALA A CA 1
ATOM 1189 C C . ALA A 1 152 ? 13.388 -2.458 -21.098 1.00 92.38 152 ALA A C 1
ATOM 1191 O O . ALA A 1 152 ? 14.605 -2.452 -20.909 1.00 92.38 152 ALA A O 1
ATOM 1192 N N . LEU A 1 153 ? 12.631 -3.529 -20.854 1.00 91.12 153 LEU A N 1
ATOM 1193 C CA . LEU A 1 153 ? 13.129 -4.758 -20.241 1.00 91.12 153 LEU A CA 1
ATOM 1194 C C . LEU A 1 153 ? 14.077 -5.525 -21.170 1.00 91.12 153 LEU A C 1
ATOM 1196 O O . LEU A 1 153 ? 15.043 -6.107 -20.684 1.00 91.12 153 LEU A O 1
ATOM 1200 N N . SER A 1 154 ? 13.909 -5.441 -22.495 1.00 90.88 154 SER A N 1
ATOM 1201 C CA . SER A 1 154 ? 14.843 -6.047 -23.457 1.00 90.88 154 SER A CA 1
ATOM 1202 C C . SER A 1 154 ? 16.259 -5.457 -23.398 1.00 90.88 154 SER A C 1
ATOM 1204 O O . SER A 1 154 ? 17.197 -6.052 -23.925 1.00 90.88 154 SER A O 1
ATOM 1206 N N . LYS A 1 155 ? 16.434 -4.282 -22.776 1.00 89.00 155 LYS A N 1
ATOM 1207 C CA . LYS A 1 155 ? 17.746 -3.645 -22.559 1.00 89.00 155 LYS A CA 1
ATOM 1208 C C . LYS A 1 155 ? 18.445 -4.161 -21.297 1.00 89.00 155 LYS A C 1
ATOM 1210 O O . LYS A 1 155 ? 19.613 -3.840 -21.074 1.00 89.00 155 LYS A O 1
ATOM 1215 N N . VAL A 1 156 ? 17.757 -4.940 -20.460 1.00 87.81 156 VAL A N 1
ATOM 1216 C CA . VAL A 1 156 ? 18.324 -5.533 -19.246 1.00 87.81 156 VAL A CA 1
ATOM 1217 C C . VAL A 1 156 ? 19.109 -6.786 -19.634 1.00 87.81 156 VAL A C 1
ATOM 1219 O O . VAL A 1 156 ? 18.548 -7.852 -19.849 1.00 87.81 156 VAL A O 1
ATOM 1222 N N . LEU A 1 157 ? 20.433 -6.647 -19.727 1.00 86.81 157 LEU A N 1
ATOM 1223 C CA . LEU A 1 157 ? 21.344 -7.732 -20.128 1.00 86.81 157 LEU A CA 1
ATOM 1224 C C . LEU A 1 157 ? 21.944 -8.503 -18.941 1.00 86.81 157 LEU A C 1
ATOM 1226 O O . LEU A 1 157 ? 22.671 -9.477 -19.131 1.00 86.81 157 LEU A O 1
ATOM 1230 N N . ILE A 1 158 ? 21.694 -8.042 -17.714 1.00 90.00 158 ILE A N 1
ATOM 1231 C CA . ILE A 1 158 ? 22.196 -8.682 -16.495 1.00 90.00 158 ILE A CA 1
ATOM 1232 C C . ILE A 1 158 ? 21.278 -9.839 -16.077 1.00 90.00 158 ILE A C 1
ATOM 1234 O O . ILE A 1 158 ? 20.070 -9.766 -16.302 1.00 90.00 158 ILE A O 1
ATOM 1238 N N . PRO A 1 159 ? 21.809 -10.886 -15.422 1.00 93.38 159 PRO A N 1
ATOM 1239 C CA . PRO A 1 159 ? 20.989 -11.966 -14.887 1.00 93.38 159 PRO A CA 1
ATOM 1240 C C . PRO A 1 159 ? 19.879 -11.453 -13.961 1.00 93.38 159 PRO A C 1
ATOM 1242 O O . PRO A 1 159 ? 20.144 -10.697 -13.019 1.00 93.38 159 PRO A O 1
ATOM 1245 N N . ALA A 1 160 ? 18.651 -11.910 -14.207 1.00 93.25 160 ALA A N 1
ATOM 1246 C CA . ALA A 1 160 ? 17.472 -11.573 -13.422 1.00 93.25 160 ALA A CA 1
ATOM 1247 C C . ALA A 1 160 ? 16.752 -12.842 -12.947 1.00 93.25 160 ALA A C 1
ATOM 1249 O O . ALA A 1 160 ? 16.498 -13.750 -13.737 1.00 93.25 160 ALA A O 1
ATOM 1250 N N . LEU A 1 161 ? 16.405 -12.892 -11.659 1.00 95.75 161 LEU A N 1
ATOM 1251 C CA . LEU A 1 161 ? 15.514 -13.904 -11.086 1.00 95.75 161 LEU A CA 1
ATOM 1252 C C . LEU A 1 161 ? 14.244 -13.214 -10.589 1.00 95.75 161 LEU A C 1
ATOM 1254 O O . LEU A 1 161 ? 14.280 -12.516 -9.581 1.00 95.75 161 LEU A O 1
ATOM 1258 N N . VAL A 1 162 ? 13.122 -13.414 -11.276 1.00 95.06 162 VAL A N 1
ATOM 1259 C CA . VAL A 1 162 ? 11.840 -12.817 -10.879 1.00 95.06 162 VAL A CA 1
ATOM 1260 C C . VAL A 1 162 ? 11.102 -13.758 -9.931 1.00 95.06 162 VAL A C 1
ATOM 1262 O O . VAL A 1 162 ? 10.829 -14.908 -10.281 1.00 95.06 162 VAL A O 1
ATOM 1265 N N . LEU A 1 163 ? 10.774 -13.279 -8.729 1.00 95.88 163 LEU A N 1
ATOM 1266 C CA . LEU A 1 163 ? 10.046 -14.053 -7.721 1.00 95.88 163 LEU A CA 1
ATOM 1267 C C . LEU A 1 163 ? 8.632 -13.497 -7.527 1.00 95.88 163 LEU A C 1
ATOM 1269 O O . LEU A 1 163 ? 8.440 -12.406 -6.990 1.00 95.88 163 LEU A O 1
ATOM 1273 N N . GLY A 1 164 ? 7.635 -14.279 -7.936 1.00 94.38 164 GLY A N 1
ATOM 1274 C CA . GLY A 1 164 ? 6.222 -13.996 -7.693 1.00 94.38 164 GLY A CA 1
ATOM 1275 C C . GLY A 1 164 ? 5.671 -14.771 -6.498 1.00 94.38 164 GLY A C 1
ATOM 1276 O O . GLY A 1 164 ? 6.084 -15.901 -6.229 1.00 94.38 164 GLY A O 1
ATOM 1277 N N . ILE A 1 165 ? 4.699 -14.188 -5.799 1.00 94.69 165 ILE A N 1
ATOM 1278 C CA . ILE A 1 165 ? 3.962 -14.862 -4.727 1.00 94.69 165 ILE A CA 1
ATOM 1279 C C . ILE A 1 165 ? 2.612 -15.301 -5.299 1.00 94.69 165 ILE A C 1
ATOM 1281 O O . ILE A 1 165 ? 1.784 -14.476 -5.669 1.00 94.69 165 ILE A O 1
ATOM 1285 N N . ALA A 1 166 ? 2.373 -16.615 -5.365 1.00 93.00 166 ALA A N 1
ATOM 1286 C CA . ALA A 1 166 ? 1.180 -17.187 -6.005 1.00 93.00 166 ALA A CA 1
ATOM 1287 C C . ALA A 1 166 ? -0.147 -16.658 -5.437 1.00 93.00 166 ALA A C 1
ATOM 1289 O O . ALA A 1 166 ? -1.142 -16.578 -6.150 1.00 93.00 166 ALA A O 1
ATOM 1290 N N . SER A 1 167 ? -0.151 -16.304 -4.154 1.00 92.38 167 SER A N 1
ATOM 1291 C CA . SER A 1 167 ? -1.313 -15.796 -3.436 1.00 92.38 167 SER A CA 1
ATOM 1292 C C . SER A 1 167 ? -1.376 -14.267 -3.357 1.00 92.38 167 SER A C 1
ATOM 1294 O O . SER A 1 167 ? -2.196 -13.755 -2.602 1.00 92.38 167 SER A O 1
ATOM 1296 N N . ASP A 1 168 ? -0.486 -13.531 -4.024 1.00 93.31 168 ASP A N 1
ATOM 1297 C CA . ASP A 1 168 ? -0.502 -12.068 -3.980 1.00 93.31 168 ASP A CA 1
ATOM 1298 C C . ASP A 1 168 ? -1.700 -11.516 -4.758 1.00 93.31 168 ASP A C 1
ATOM 1300 O O . ASP A 1 168 ? -1.959 -11.900 -5.900 1.00 93.31 168 ASP A O 1
ATOM 1304 N N . VAL A 1 169 ? -2.448 -10.634 -4.101 1.00 91.69 169 VAL A N 1
ATOM 1305 C CA . VAL A 1 169 ? -3.632 -9.972 -4.658 1.00 91.69 169 VAL A CA 1
ATOM 1306 C C . VAL A 1 169 ? -3.299 -8.547 -5.100 1.00 91.69 169 VAL A C 1
ATOM 1308 O O . VAL A 1 169 ? -3.987 -8.002 -5.958 1.00 91.69 169 VAL A O 1
ATOM 1311 N N . LEU A 1 170 ? -2.260 -7.931 -4.535 1.00 93.81 170 LEU A N 1
ATOM 1312 C CA . LEU A 1 170 ? -1.843 -6.576 -4.880 1.00 93.81 170 LEU A CA 1
ATOM 1313 C C . LEU A 1 170 ? -0.935 -6.580 -6.114 1.00 93.81 170 LEU A C 1
ATOM 1315 O O . LEU A 1 170 ? -1.171 -5.801 -7.034 1.00 93.81 170 LEU A O 1
ATOM 1319 N N . TYR A 1 171 ? 0.038 -7.491 -6.154 1.00 93.75 171 TYR A N 1
ATOM 1320 C CA . TYR A 1 171 ? 0.933 -7.724 -7.291 1.00 93.75 171 TYR A CA 1
ATOM 1321 C C . TYR A 1 171 ? 0.737 -9.156 -7.811 1.00 93.75 171 TYR A C 1
ATOM 1323 O O . TYR A 1 171 ? 1.529 -10.050 -7.504 1.00 93.75 171 TYR A O 1
ATOM 1331 N N . PRO A 1 172 ? -0.336 -9.424 -8.570 1.00 92.88 172 PRO A N 1
ATOM 1332 C CA . PRO A 1 172 ? -0.667 -10.768 -9.030 1.00 92.88 172 PRO A CA 1
ATOM 1333 C C . PRO A 1 172 ? 0.388 -11.347 -9.984 1.00 92.88 172 PRO A C 1
ATOM 1335 O O . PRO A 1 172 ? 0.997 -10.641 -10.783 1.00 92.88 172 PRO A O 1
ATOM 1338 N N . THR A 1 173 ? 0.549 -12.675 -9.968 1.00 92.25 173 THR A N 1
ATOM 1339 C CA . THR A 1 173 ? 1.653 -13.356 -10.679 1.00 92.25 173 THR A CA 1
ATOM 1340 C C . THR A 1 173 ? 1.740 -13.144 -12.183 1.00 92.25 173 THR A C 1
ATOM 1342 O O . THR A 1 173 ? 2.820 -13.290 -12.751 1.00 92.25 173 THR A O 1
ATOM 1345 N N . HIS A 1 174 ? 0.649 -12.772 -12.848 1.00 91.19 174 HIS A N 1
ATOM 1346 C CA . HIS A 1 174 ? 0.695 -12.448 -14.272 1.00 91.19 174 HIS A CA 1
ATOM 1347 C C . HIS A 1 174 ? 1.518 -11.179 -14.564 1.00 91.19 174 HIS A C 1
ATOM 1349 O O . HIS A 1 174 ? 2.059 -11.056 -15.660 1.00 91.19 174 HIS A O 1
ATOM 1355 N N . GLU A 1 175 ? 1.673 -10.276 -13.590 1.00 90.62 175 GLU A N 1
ATOM 1356 C CA . GLU A 1 175 ? 2.529 -9.088 -13.705 1.00 90.62 175 GLU A CA 1
ATOM 1357 C C . GLU A 1 175 ? 4.027 -9.421 -13.611 1.00 90.62 175 GLU A C 1
ATOM 1359 O O . GLU A 1 175 ? 4.849 -8.608 -14.018 1.00 90.62 175 GLU A O 1
ATOM 1364 N N . GLN A 1 176 ? 4.384 -10.607 -13.103 1.00 89.19 176 GLN A N 1
ATOM 1365 C CA . GLN A 1 176 ? 5.774 -11.055 -12.919 1.00 89.19 176 GLN A CA 1
ATOM 1366 C C . GLN A 1 176 ? 6.256 -12.046 -13.986 1.00 89.19 176 GLN A C 1
ATOM 1368 O O . GLN A 1 176 ? 7.418 -12.439 -13.982 1.00 89.19 176 GLN A O 1
ATOM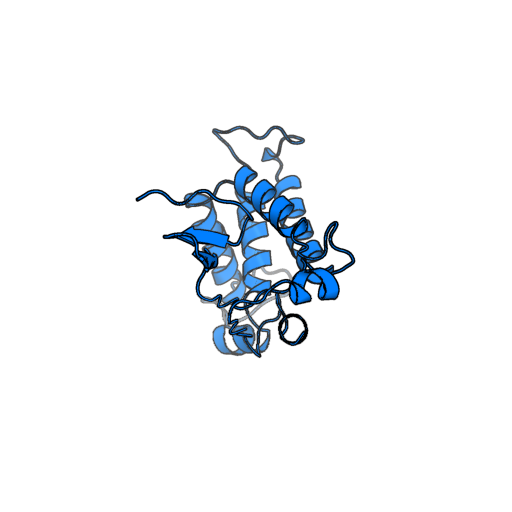 1373 N N . ARG A 1 177 ? 5.363 -12.512 -14.866 1.00 84.31 177 ARG A N 1
ATOM 1374 C CA . ARG A 1 177 ? 5.664 -13.554 -15.863 1.00 84.31 177 ARG A CA 1
ATOM 1375 C C . ARG A 1 177 ? 6.196 -13.016 -17.195 1.00 84.31 177 ARG A C 1
ATOM 1377 O O . ARG A 1 177 ? 6.570 -13.837 -18.026 1.00 84.31 177 ARG A O 1
ATOM 1384 N N . ASN A 1 178 ? 6.201 -11.696 -17.392 1.00 58.47 178 ASN A N 1
ATOM 1385 C CA . ASN A 1 178 ? 6.535 -11.048 -18.663 1.00 58.47 178 ASN A CA 1
ATOM 1386 C C . ASN A 1 178 ? 7.746 -10.133 -18.524 1.00 58.47 178 ASN A C 1
ATOM 1388 O O . ASN A 1 178 ? 7.676 -9.227 -17.663 1.00 58.47 178 ASN A O 1
#

Secondary structure (DSSP, 8-state):
-PPPEEETTEEEETTEEEESSS-B--BS--SB--HHHHHHHHHHHHHHHTSGGGGGG---SSS--HHHHHHHHHHHHHHTS-HHHHHHHHTT-BSS-S---TTS---BHHHHHHHHHHHHHHTT--HHHHHHHHHHHHT-BTTTTTTSHHHHHTT--S-B--B--TT-SSS-GGGS--

InterPro domains:
  IPR008220 Homoserine/serine acetyltransferase MetX-like [PTHR32268] (18-177)
  IPR029058 Alpha/Beta hydrolase fold [G3DSA:3.40.50.1820] (17-178)
  IPR029058 Alpha/Beta hydrolase fold [SSF53474] (20-177)

Foldseek 3Di:
DDFDPPDPQWTQDPNDTDGPDQEEEAALDFQAQDPLLLVLLVVLLVLQCPQPQCVNVDHDPVGGSLRSQLVSQLSVVVQAAFPVRCCVPFNQDFDPDDDDPPPDPTRGPSVVVSNVRSVVVSVPDHSVVSNVVSVVRNPRHQCVVQVHSVSSVVPPPHHYHYHYDCRRRSRHCVSRPD